Protein AF-A0A521S607-F1 (afdb_monomer_lite)

Sequence (138 aa):
MNFNLRARRRTTLVAAAASAAAAALYLLVGLEAVQVVTDAPATSDVRTFGLTAGAAFVVLAILLFAFERPVVWLLAALFQVGVIAMYVAVAPQRDPPVEVWGLLIKACQVVILAGVTILLLRRPHDAGGPVALHQRRI

Secondary structure (DSSP, 8-state):
----HHHHHHHHHHHHHHHHHHHHHHHHHHTTSS-S-SSS---HHHHHHHHHHHHHHHHHHHHHHH---HHHHHHHHHHHHHHHHHHHHHGGGSSSS--HHHHHHHHHHHHHHHHHHHHHHT----S-S---------

pLDD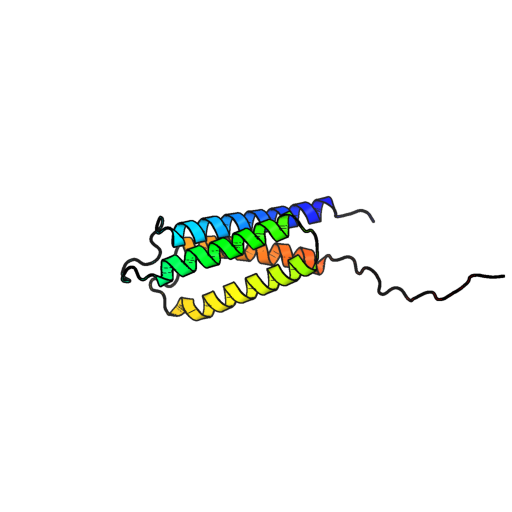T: mean 80.46, std 15.81, range [41.31, 97.19]

Radius of gyration: 19.87 Å; chains: 1; bounding box: 63×23×58 Å

Structure (mmCIF, N/CA/C/O backbone):
data_AF-A0A521S607-F1
#
_entry.id   AF-A0A521S607-F1
#
loop_
_atom_site.group_PDB
_atom_site.id
_atom_site.type_symbol
_atom_site.label_atom_id
_atom_site.label_alt_id
_atom_site.label_comp_id
_atom_site.label_asym_id
_atom_site.label_entity_id
_atom_site.label_seq_id
_atom_site.pdbx_PDB_ins_code
_atom_site.Cartn_x
_atom_site.Cartn_y
_atom_site.Cartn_z
_atom_site.occupancy
_atom_site.B_iso_or_equiv
_atom_site.auth_seq_id
_atom_site.auth_comp_id
_atom_site.auth_asym_id
_atom_site.auth_atom_id
_atom_site.pdbx_PDB_model_num
ATOM 1 N N . MET A 1 1 ? -14.370 -4.392 28.266 1.00 45.44 1 MET A N 1
ATOM 2 C CA . MET A 1 1 ? -12.978 -4.891 28.163 1.00 45.44 1 MET A CA 1
ATOM 3 C C . MET A 1 1 ? -12.202 -3.938 27.250 1.00 45.44 1 MET A C 1
ATOM 5 O O . MET A 1 1 ? -12.281 -4.062 26.039 1.00 45.44 1 MET A O 1
ATOM 9 N N . ASN A 1 2 ? -11.532 -2.925 27.817 1.00 48.06 2 ASN A N 1
ATOM 10 C CA . ASN A 1 2 ? -10.925 -1.782 27.099 1.00 48.06 2 ASN A CA 1
ATOM 11 C C . ASN A 1 2 ? -9.546 -2.093 26.482 1.00 48.06 2 ASN A C 1
ATOM 13 O O . ASN A 1 2 ? -8.642 -1.256 26.479 1.00 48.06 2 ASN A O 1
ATOM 17 N N . PHE A 1 3 ? -9.362 -3.303 25.959 1.00 52.47 3 PHE A N 1
ATOM 18 C CA . PHE A 1 3 ? -8.194 -3.619 25.149 1.00 52.47 3 PHE A CA 1
ATOM 19 C C . PHE A 1 3 ? -8.470 -3.192 23.704 1.00 52.47 3 PHE A C 1
ATOM 21 O O . PHE A 1 3 ? -9.386 -3.715 23.081 1.00 52.47 3 PHE A O 1
ATOM 28 N N . ASN A 1 4 ? -7.641 -2.275 23.184 1.00 70.62 4 ASN A N 1
ATOM 29 C CA . ASN A 1 4 ? -7.181 -2.205 21.781 1.00 70.62 4 ASN A CA 1
ATOM 30 C C . ASN A 1 4 ? -7.329 -0.892 21.000 1.00 70.62 4 ASN A C 1
ATOM 32 O O . ASN A 1 4 ? -6.956 -0.893 19.834 1.00 70.62 4 ASN A O 1
ATOM 36 N N . LEU A 1 5 ? -7.701 0.256 21.577 1.00 75.75 5 LEU A N 1
ATOM 37 C CA . LEU A 1 5 ? -7.568 1.524 20.822 1.00 75.75 5 LEU A CA 1
ATOM 38 C C . LEU A 1 5 ? -6.100 1.816 20.452 1.00 75.75 5 LEU A C 1
ATOM 40 O O . LEU A 1 5 ? -5.785 2.118 19.305 1.00 75.75 5 LEU A O 1
ATOM 44 N N . ARG A 1 6 ? -5.169 1.621 21.398 1.00 83.31 6 ARG A N 1
ATOM 45 C CA . ARG A 1 6 ? -3.725 1.792 21.150 1.00 83.31 6 ARG A CA 1
ATOM 46 C C . ARG A 1 6 ? -3.171 0.766 20.158 1.00 83.31 6 ARG A C 1
ATOM 48 O O . ARG A 1 6 ? -2.364 1.126 19.309 1.00 83.31 6 ARG A O 1
ATOM 55 N N . ALA A 1 7 ? -3.589 -0.495 20.265 1.00 85.00 7 ALA A N 1
ATOM 56 C CA . ALA A 1 7 ? -3.135 -1.557 19.367 1.00 85.00 7 ALA A CA 1
ATOM 57 C C . ALA A 1 7 ? -3.663 -1.349 17.942 1.00 85.00 7 ALA A C 1
ATOM 59 O O . ALA A 1 7 ? -2.886 -1.399 16.998 1.00 85.00 7 ALA A O 1
ATOM 60 N N . ARG A 1 8 ? -4.951 -1.013 17.803 1.00 85.06 8 ARG A N 1
ATOM 61 C CA . ARG A 1 8 ? -5.587 -0.658 16.532 1.00 85.06 8 ARG A CA 1
ATOM 62 C C . ARG A 1 8 ? -4.869 0.512 15.873 1.00 85.06 8 ARG A C 1
ATOM 64 O O . ARG A 1 8 ? -4.431 0.381 14.738 1.00 85.06 8 ARG A O 1
ATOM 71 N N . ARG A 1 9 ? -4.654 1.605 16.611 1.00 88.25 9 ARG A N 1
ATOM 72 C CA . ARG A 1 9 ? -3.942 2.782 16.102 1.00 88.25 9 ARG A CA 1
ATOM 73 C C . ARG A 1 9 ? -2.516 2.453 15.663 1.00 88.25 9 ARG A C 1
ATOM 75 O O . ARG A 1 9 ? -2.085 2.937 14.625 1.00 88.25 9 ARG A O 1
ATOM 82 N N . ARG A 1 10 ? -1.797 1.600 16.405 1.00 91.88 10 ARG A N 1
ATOM 83 C CA . ARG A 1 10 ? -0.470 1.103 15.997 1.00 91.88 10 ARG A CA 1
ATOM 84 C C . ARG A 1 10 ? -0.541 0.310 14.693 1.00 91.88 10 ARG A C 1
ATOM 86 O O . ARG A 1 10 ? 0.242 0.589 13.797 1.00 91.88 10 ARG A O 1
ATOM 93 N N . THR A 1 11 ? -1.476 -0.631 14.563 1.00 92.69 11 THR A N 1
ATOM 94 C CA . THR A 1 11 ? -1.653 -1.414 13.330 1.00 92.69 11 THR A CA 1
ATOM 95 C C . THR A 1 11 ? -1.994 -0.517 12.141 1.00 92.69 11 THR A C 1
ATOM 97 O O . THR A 1 11 ? -1.395 -0.669 11.080 1.00 92.69 11 THR A O 1
ATOM 100 N N . THR A 1 12 ? -2.884 0.461 12.328 1.00 91.44 12 THR A N 1
ATOM 101 C CA . THR A 1 12 ? -3.214 1.465 11.309 1.00 91.44 12 THR A CA 1
ATOM 102 C C . THR A 1 12 ? -1.987 2.280 10.903 1.00 91.44 12 THR A C 1
ATOM 104 O O . THR A 1 12 ? -1.745 2.458 9.715 1.00 91.44 12 THR A O 1
ATOM 107 N N . LEU A 1 13 ? -1.177 2.731 11.867 1.00 93.81 13 LEU A N 1
ATOM 108 C CA . LEU A 1 13 ? 0.060 3.477 11.610 1.00 93.81 13 LEU A CA 1
ATOM 109 C C . LEU A 1 13 ? 1.089 2.653 10.838 1.00 93.81 13 LEU A C 1
ATOM 111 O O . LEU A 1 13 ? 1.688 3.169 9.903 1.00 93.81 13 LEU A O 1
ATOM 115 N N . VAL A 1 14 ? 1.274 1.382 11.197 1.00 95.75 14 VAL A N 1
ATOM 116 C CA . VAL A 1 14 ? 2.188 0.477 10.486 1.00 95.75 14 VAL A CA 1
ATOM 117 C C . VAL A 1 14 ? 1.720 0.265 9.046 1.00 95.75 14 VAL A C 1
ATOM 119 O O . VAL A 1 14 ? 2.526 0.372 8.126 1.00 95.75 14 VAL A O 1
ATOM 122 N N . ALA A 1 15 ? 0.420 0.037 8.829 1.00 93.75 15 ALA A N 1
ATOM 123 C CA . ALA A 1 15 ? -0.141 -0.097 7.486 1.00 93.75 15 ALA A CA 1
ATOM 124 C C . ALA A 1 15 ? -0.024 1.210 6.678 1.00 93.75 15 ALA A C 1
ATOM 126 O O . ALA A 1 15 ? 0.358 1.179 5.511 1.00 93.75 15 ALA A O 1
ATOM 127 N N . ALA A 1 16 ? -0.286 2.364 7.295 1.00 95.06 16 ALA A N 1
ATOM 128 C CA . ALA A 1 16 ? -0.138 3.667 6.651 1.00 95.06 16 ALA A CA 1
ATOM 129 C C . AL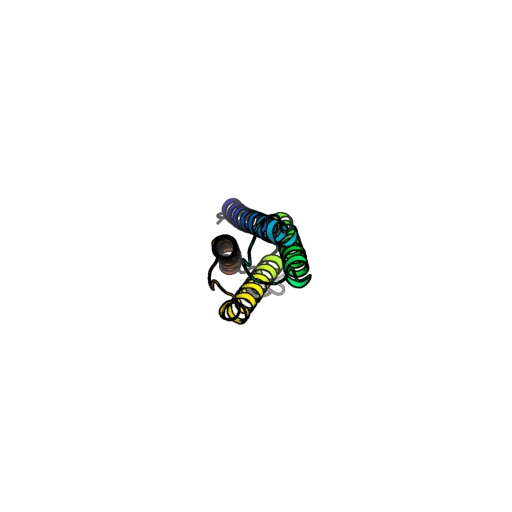A A 1 16 ? 1.327 3.964 6.287 1.00 95.06 16 ALA A C 1
ATOM 131 O O . ALA A 1 16 ? 1.599 4.413 5.177 1.00 95.06 16 ALA A O 1
ATOM 132 N N . ALA A 1 17 ? 2.276 3.658 7.177 1.00 96.62 17 ALA A N 1
ATOM 133 C CA . ALA A 1 17 ? 3.706 3.824 6.926 1.00 96.62 17 ALA A CA 1
ATOM 134 C C . ALA A 1 17 ? 4.196 2.903 5.800 1.00 96.62 17 ALA A C 1
ATOM 136 O O . ALA A 1 17 ? 4.919 3.351 4.914 1.00 96.62 17 ALA A O 1
ATOM 137 N N . ALA A 1 18 ? 3.754 1.642 5.781 1.00 95.69 18 ALA A N 1
ATOM 138 C CA . ALA A 1 18 ? 4.047 0.724 4.684 1.00 95.69 18 ALA A CA 1
ATOM 139 C C . ALA A 1 18 ? 3.443 1.211 3.353 1.00 95.69 18 ALA A C 1
ATOM 141 O O . ALA A 1 18 ? 4.096 1.118 2.316 1.00 95.69 18 ALA A O 1
ATOM 142 N N . SER A 1 19 ? 2.238 1.793 3.377 1.00 95.25 19 SER A N 1
ATOM 143 C CA . SER A 1 19 ? 1.623 2.420 2.198 1.00 95.25 19 SER A CA 1
ATOM 144 C C . SER A 1 19 ? 2.417 3.631 1.711 1.00 95.25 19 SER A C 1
ATOM 146 O O . SER A 1 19 ? 2.629 3.773 0.511 1.00 95.25 19 SER A O 1
ATOM 148 N N . ALA A 1 20 ? 2.910 4.473 2.620 1.00 96.06 20 ALA A N 1
ATOM 149 C CA . ALA A 1 20 ? 3.764 5.606 2.274 1.00 96.06 20 ALA A CA 1
ATOM 150 C C . ALA A 1 20 ? 5.115 5.155 1.689 1.00 96.06 20 ALA A C 1
ATOM 152 O O . ALA A 1 20 ? 5.581 5.731 0.709 1.00 96.06 20 ALA A O 1
ATOM 153 N N . ALA A 1 21 ? 5.715 4.092 2.233 1.00 95.81 21 ALA A N 1
ATOM 154 C CA . ALA A 1 21 ? 6.934 3.503 1.684 1.00 95.81 21 ALA A CA 1
ATOM 155 C C . ALA A 1 21 ? 6.707 2.947 0.268 1.00 95.81 21 ALA A C 1
ATOM 157 O O . ALA A 1 21 ? 7.480 3.245 -0.640 1.00 95.81 21 ALA A O 1
ATOM 158 N N . ALA A 1 22 ? 5.610 2.213 0.047 1.00 93.31 22 ALA A N 1
ATOM 159 C CA . ALA A 1 22 ? 5.235 1.735 -1.283 1.00 93.31 22 ALA A CA 1
ATOM 160 C C . ALA A 1 22 ? 5.003 2.896 -2.264 1.00 93.31 22 ALA A C 1
ATOM 162 O O . ALA A 1 22 ? 5.477 2.837 -3.397 1.00 93.31 22 ALA A O 1
ATOM 163 N N . ALA A 1 23 ? 4.330 3.966 -1.827 1.00 94.81 23 ALA A N 1
ATOM 164 C CA . ALA A 1 23 ? 4.138 5.169 -2.630 1.00 94.81 23 ALA A CA 1
ATOM 165 C C . ALA A 1 23 ? 5.472 5.785 -3.063 1.00 94.81 23 ALA A C 1
ATOM 167 O O . ALA A 1 23 ? 5.651 6.073 -4.242 1.00 94.81 23 ALA A O 1
ATOM 168 N N . ALA A 1 24 ? 6.415 5.948 -2.131 1.00 94.62 24 ALA A N 1
ATOM 169 C CA . ALA A 1 24 ? 7.738 6.485 -2.430 1.00 94.62 24 ALA A CA 1
ATOM 170 C C . ALA A 1 24 ? 8.476 5.623 -3.464 1.00 94.62 24 ALA A C 1
ATOM 172 O O . ALA A 1 24 ? 9.015 6.162 -4.426 1.00 94.62 24 ALA A O 1
ATOM 173 N N . LEU A 1 25 ? 8.438 4.294 -3.321 1.00 91.38 25 LEU A N 1
ATOM 174 C CA . LEU A 1 25 ? 9.047 3.377 -4.286 1.00 91.38 25 LEU A CA 1
ATOM 175 C C . LEU A 1 25 ? 8.411 3.511 -5.676 1.00 91.38 25 LEU A C 1
ATOM 177 O O . LEU A 1 25 ? 9.131 3.674 -6.656 1.00 91.38 25 LEU A O 1
ATOM 181 N N . TYR A 1 26 ? 7.079 3.517 -5.774 1.00 90.00 26 TYR A N 1
ATOM 182 C CA . TYR A 1 26 ? 6.383 3.704 -7.053 1.00 90.00 26 TYR A CA 1
ATOM 183 C C . TYR A 1 26 ? 6.650 5.074 -7.687 1.00 90.00 26 TYR A C 1
ATOM 185 O O . TYR A 1 26 ? 6.804 5.159 -8.903 1.00 90.00 26 TYR A O 1
ATOM 193 N N . LEU A 1 27 ? 6.750 6.139 -6.889 1.00 91.12 27 LEU A N 1
ATOM 194 C CA . LEU A 1 27 ? 7.107 7.466 -7.389 1.00 91.12 27 LEU A CA 1
ATOM 195 C C . LEU A 1 27 ? 8.553 7.512 -7.884 1.00 91.12 27 LEU A C 1
ATOM 197 O O . LEU A 1 27 ? 8.795 8.107 -8.924 1.00 91.12 27 LEU A O 1
ATOM 201 N N . LEU A 1 28 ? 9.499 6.857 -7.206 1.00 88.69 28 LEU A N 1
ATOM 202 C CA . LEU A 1 28 ? 10.877 6.738 -7.696 1.00 88.69 28 LEU A CA 1
ATOM 203 C C . LEU A 1 28 ? 10.934 6.006 -9.044 1.00 88.69 28 LEU A C 1
ATOM 205 O O . LEU A 1 28 ? 11.656 6.449 -9.934 1.00 88.69 28 LEU A O 1
ATOM 209 N N . VAL A 1 29 ? 10.126 4.953 -9.220 1.00 84.69 29 VAL A N 1
ATOM 210 C CA . VAL A 1 29 ? 9.948 4.279 -10.519 1.00 84.69 29 VAL A CA 1
ATOM 211 C C . VAL A 1 29 ? 9.362 5.241 -11.558 1.00 84.69 29 VAL A C 1
ATOM 213 O O . VAL A 1 29 ? 9.894 5.371 -12.654 1.00 84.69 29 VAL A O 1
ATOM 216 N N . GLY A 1 30 ? 8.283 5.948 -11.215 1.00 84.75 30 GLY A N 1
ATOM 217 C CA . GLY A 1 30 ? 7.601 6.879 -12.119 1.00 84.75 30 GLY A CA 1
ATOM 218 C C . GLY A 1 30 ? 8.390 8.152 -12.435 1.00 84.75 30 GLY A C 1
ATOM 219 O O . GLY A 1 30 ? 8.078 8.843 -13.397 1.00 84.75 30 GLY A O 1
ATOM 220 N N . LEU A 1 31 ? 9.398 8.484 -11.633 1.00 86.88 31 LEU A N 1
ATOM 221 C CA . LEU A 1 31 ? 10.350 9.565 -11.891 1.00 86.88 31 LEU A CA 1
ATOM 222 C C . LEU A 1 31 ? 11.601 9.074 -12.625 1.00 86.88 31 LEU A C 1
ATOM 224 O O . LEU A 1 31 ? 12.499 9.878 -12.855 1.00 86.88 31 LEU A O 1
ATOM 228 N N . GLU A 1 32 ? 11.672 7.781 -12.957 1.00 79.62 32 GLU A N 1
ATOM 229 C CA . GLU A 1 32 ? 12.827 7.143 -13.601 1.00 79.62 32 GLU A CA 1
ATOM 230 C C . GLU A 1 32 ? 14.130 7.319 -12.795 1.00 79.62 32 GLU A C 1
ATOM 232 O O . GLU A 1 32 ? 15.233 7.155 -13.310 1.00 79.62 32 GLU A O 1
ATOM 237 N N . ALA A 1 33 ? 14.013 7.604 -11.491 1.00 77.94 33 ALA A N 1
ATOM 238 C CA . ALA A 1 33 ? 15.145 7.714 -10.570 1.00 77.94 33 ALA A CA 1
ATOM 239 C C . ALA A 1 33 ? 15.779 6.344 -10.271 1.00 77.94 33 ALA A C 1
ATOM 241 O O . ALA A 1 33 ? 16.872 6.258 -9.714 1.00 77.94 33 ALA A O 1
ATOM 242 N N . VAL A 1 34 ? 15.066 5.273 -10.618 1.00 71.00 34 VAL A N 1
ATOM 243 C CA . VAL A 1 34 ? 15.457 3.882 -10.445 1.00 71.00 34 VAL A CA 1
ATOM 244 C C . VAL A 1 34 ? 15.143 3.134 -11.739 1.00 71.00 34 VAL A C 1
ATOM 246 O O . VAL A 1 34 ? 14.011 3.185 -12.219 1.00 71.00 34 VAL A O 1
ATOM 249 N N . GLN A 1 35 ? 16.127 2.414 -12.285 1.00 63.41 35 GLN A N 1
ATOM 250 C CA . GLN A 1 35 ? 15.907 1.531 -13.429 1.00 63.41 35 GLN A CA 1
ATOM 251 C C . GLN A 1 35 ? 15.226 0.235 -12.982 1.00 63.41 35 GLN A C 1
ATOM 253 O O . GLN A 1 35 ? 15.719 -0.481 -12.110 1.00 63.41 35 GLN A O 1
ATOM 258 N N . VAL A 1 36 ? 14.073 -0.025 -13.592 1.00 62.31 36 VAL A N 1
ATOM 259 C CA . VAL A 1 36 ? 13.207 -1.190 -13.351 1.00 62.31 36 VAL A CA 1
ATOM 260 C C . VAL A 1 36 ? 13.245 -2.123 -14.569 1.00 62.31 36 VAL A C 1
ATOM 262 O O . VAL A 1 36 ? 13.054 -3.319 -14.452 1.00 62.31 36 VAL A O 1
ATOM 265 N N . VAL A 1 37 ? 13.582 -1.616 -15.759 1.00 60.81 37 VAL A N 1
ATOM 266 C CA . VAL A 1 37 ? 13.746 -2.449 -16.957 1.00 60.81 37 VAL A CA 1
ATOM 267 C C . VAL A 1 37 ? 15.054 -2.079 -17.639 1.00 60.81 37 VAL A C 1
ATOM 269 O O . VAL A 1 37 ? 15.283 -0.905 -17.922 1.00 60.81 37 VAL A O 1
ATOM 272 N N . THR A 1 38 ? 15.919 -3.068 -17.858 1.00 55.31 38 THR A N 1
ATOM 273 C CA . THR A 1 38 ? 17.283 -2.860 -18.366 1.00 55.31 38 THR A CA 1
ATOM 274 C C . THR A 1 38 ? 17.324 -2.665 -19.886 1.00 55.31 38 THR A C 1
ATOM 276 O O . THR A 1 38 ? 18.172 -1.920 -20.360 1.00 55.31 38 THR A O 1
ATOM 279 N N . ASP A 1 39 ? 16.377 -3.256 -20.633 1.00 51.75 39 ASP A N 1
ATOM 280 C CA . ASP A 1 39 ? 16.420 -3.324 -22.110 1.00 51.75 39 ASP A CA 1
ATOM 281 C C . ASP A 1 39 ? 15.107 -2.941 -22.829 1.00 51.75 39 ASP A C 1
ATOM 283 O O . ASP A 1 39 ? 14.973 -3.132 -24.038 1.00 51.75 39 ASP A O 1
ATOM 287 N N . ALA A 1 40 ? 14.114 -2.380 -22.129 1.00 50.06 40 ALA A N 1
ATOM 288 C CA . ALA A 1 40 ? 12.911 -1.875 -22.795 1.00 50.06 40 ALA A CA 1
ATOM 289 C C . ALA A 1 40 ? 13.126 -0.430 -23.268 1.00 50.06 40 ALA A C 1
ATOM 291 O O . ALA A 1 40 ? 13.695 0.370 -22.517 1.00 50.06 40 ALA A O 1
ATOM 292 N N . PRO A 1 41 ? 12.643 -0.046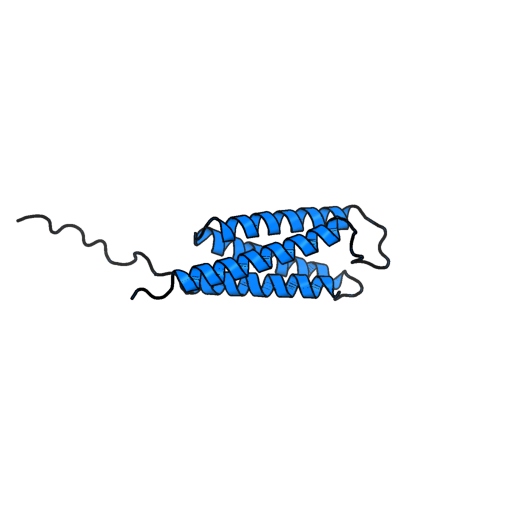 -24.469 1.00 45.44 41 PRO A N 1
ATOM 293 C CA . PRO A 1 41 ? 12.596 1.362 -24.841 1.00 45.44 41 PRO A CA 1
ATOM 294 C C . PRO A 1 41 ? 11.875 2.129 -23.731 1.00 45.44 41 PRO A C 1
ATOM 296 O O . PRO A 1 41 ? 10.901 1.627 -23.173 1.00 45.44 41 PRO A O 1
ATOM 299 N N . ALA A 1 42 ? 12.377 3.317 -23.388 1.00 51.69 42 ALA A N 1
ATOM 300 C CA . ALA A 1 42 ? 11.788 4.203 -22.389 1.00 51.69 42 ALA A CA 1
ATOM 301 C C . ALA A 1 42 ? 10.366 4.603 -22.822 1.00 51.69 42 ALA A C 1
ATOM 303 O O . ALA A 1 42 ? 10.138 5.635 -23.449 1.00 51.69 42 ALA A O 1
ATOM 304 N N . THR A 1 43 ? 9.399 3.725 -22.575 1.00 54.31 43 THR A N 1
ATOM 305 C CA . THR A 1 43 ? 8.007 3.931 -22.942 1.00 54.31 43 THR A CA 1
ATOM 306 C C . THR A 1 43 ? 7.341 4.721 -21.832 1.00 54.31 43 THR A C 1
ATOM 308 O O . THR A 1 43 ? 7.454 4.369 -20.654 1.00 54.31 43 THR A O 1
ATOM 311 N N . SER A 1 44 ? 6.584 5.742 -22.224 1.00 58.72 44 SER A N 1
ATOM 312 C CA . SER A 1 44 ? 5.673 6.538 -21.391 1.00 58.72 44 SER A CA 1
ATOM 313 C C . SER A 1 44 ? 4.829 5.726 -20.396 1.00 58.72 44 SER A C 1
ATOM 315 O O . SER A 1 44 ? 4.374 6.267 -19.384 1.00 58.72 44 SER A O 1
ATOM 317 N N . ASP A 1 45 ? 4.638 4.434 -20.658 1.00 74.69 45 ASP A N 1
ATOM 318 C CA . ASP A 1 45 ? 3.868 3.498 -19.846 1.00 74.69 45 ASP A CA 1
ATOM 319 C C . ASP A 1 45 ? 4.480 3.233 -18.467 1.00 74.69 45 ASP A C 1
ATOM 321 O O . ASP A 1 45 ? 3.746 3.232 -17.479 1.00 74.69 45 ASP A O 1
ATOM 325 N N . VAL A 1 46 ? 5.808 3.092 -18.344 1.00 75.62 46 VAL A N 1
ATOM 326 C CA . VAL A 1 46 ? 6.457 2.840 -17.036 1.00 75.62 46 VAL A CA 1
ATOM 327 C C . VAL A 1 46 ? 6.337 4.067 -16.135 1.00 75.62 46 VAL A C 1
ATOM 329 O O . VAL A 1 46 ? 5.988 3.957 -14.956 1.00 75.62 46 VAL A O 1
ATOM 332 N N . ARG A 1 47 ? 6.551 5.249 -16.720 1.00 82.25 47 ARG A N 1
ATOM 333 C CA . ARG A 1 47 ? 6.413 6.537 -16.043 1.00 82.25 47 ARG A CA 1
ATOM 334 C C . ARG A 1 47 ? 4.992 6.741 -15.524 1.00 82.25 47 ARG A C 1
ATOM 336 O O . ARG A 1 47 ? 4.779 7.021 -14.344 1.00 82.25 47 ARG A O 1
ATOM 343 N N . THR A 1 48 ? 4.010 6.551 -16.404 1.00 84.62 48 THR A N 1
ATOM 344 C CA . THR A 1 48 ? 2.587 6.719 -16.084 1.00 84.62 48 THR A CA 1
ATOM 345 C C . THR A 1 48 ? 2.151 5.711 -15.029 1.00 84.62 48 THR A C 1
ATOM 347 O O . THR A 1 48 ? 1.477 6.080 -14.066 1.00 84.62 48 THR A O 1
ATOM 350 N N . PHE A 1 49 ? 2.594 4.460 -15.142 1.00 84.12 49 PHE A N 1
ATOM 351 C CA . PHE A 1 49 ? 2.343 3.421 -14.151 1.00 84.12 49 PHE A CA 1
ATOM 352 C C . PHE A 1 49 ? 2.901 3.790 -12.770 1.00 84.12 49 PHE A C 1
ATOM 354 O O . PHE A 1 49 ? 2.164 3.761 -11.787 1.00 84.12 49 PHE A O 1
ATOM 361 N N . GLY A 1 50 ? 4.176 4.182 -12.681 1.00 86.31 50 GLY A N 1
ATOM 362 C CA . GLY A 1 50 ? 4.802 4.541 -11.407 1.00 86.31 50 GLY A CA 1
ATOM 363 C C . GLY A 1 50 ? 4.126 5.739 -10.736 1.00 86.31 50 GLY A C 1
ATOM 364 O O . GLY A 1 50 ? 3.819 5.692 -9.545 1.00 86.31 50 GLY A O 1
ATOM 365 N N . LEU A 1 51 ? 3.803 6.785 -11.501 1.00 90.19 51 LEU A N 1
ATOM 366 C CA . LEU A 1 51 ? 3.129 7.975 -10.971 1.00 90.19 51 LEU A CA 1
ATOM 367 C C . LEU A 1 51 ? 1.695 7.682 -10.515 1.00 90.19 51 LEU A C 1
ATOM 369 O O . LEU A 1 51 ? 1.300 8.103 -9.427 1.00 90.19 51 LEU A O 1
ATOM 373 N N . THR A 1 52 ? 0.919 6.944 -11.312 1.00 91.06 52 THR A N 1
ATOM 374 C CA . THR A 1 52 ? -0.473 6.601 -10.973 1.00 91.06 52 THR A CA 1
ATOM 375 C C . THR A 1 52 ? -0.548 5.657 -9.777 1.00 91.06 52 THR A C 1
ATOM 377 O O . THR A 1 52 ? -1.308 5.914 -8.840 1.00 91.06 52 THR A O 1
ATOM 380 N N . ALA A 1 53 ? 0.284 4.612 -9.745 1.00 90.44 53 ALA A N 1
ATOM 381 C CA . ALA A 1 53 ? 0.381 3.707 -8.606 1.00 90.44 53 ALA A CA 1
ATOM 382 C C . ALA A 1 53 ? 0.869 4.447 -7.353 1.00 90.44 53 ALA A C 1
ATOM 384 O O . ALA A 1 53 ? 0.262 4.325 -6.289 1.00 90.44 53 ALA A O 1
ATOM 385 N N . GLY A 1 54 ? 1.911 5.272 -7.482 1.00 92.44 54 GLY A N 1
ATOM 386 C CA . GLY A 1 54 ? 2.437 6.098 -6.399 1.00 92.44 54 GLY A CA 1
ATOM 387 C C . GLY A 1 54 ? 1.360 6.992 -5.790 1.00 92.44 54 GLY A C 1
ATOM 388 O O . GLY A 1 54 ? 1.143 6.953 -4.580 1.00 92.44 54 GLY A O 1
ATOM 389 N N . ALA A 1 55 ? 0.612 7.718 -6.625 1.00 95.31 55 ALA A N 1
ATOM 390 C CA . ALA A 1 55 ? -0.500 8.557 -6.186 1.00 95.31 55 ALA A CA 1
ATOM 391 C C . ALA A 1 55 ? -1.593 7.753 -5.461 1.00 95.31 55 ALA A C 1
ATOM 393 O O . ALA A 1 55 ? -2.062 8.172 -4.401 1.00 95.31 55 ALA A O 1
ATOM 394 N N . ALA A 1 56 ? -1.962 6.574 -5.972 1.00 94.69 56 ALA A N 1
ATOM 395 C CA . ALA A 1 56 ? -2.944 5.708 -5.321 1.00 94.69 56 ALA A CA 1
ATOM 396 C C . ALA A 1 56 ? -2.484 5.257 -3.922 1.00 94.69 56 ALA A C 1
ATOM 398 O O . ALA A 1 56 ? -3.267 5.297 -2.971 1.00 94.69 56 ALA A O 1
ATOM 399 N N . PHE A 1 57 ? -1.206 4.896 -3.760 1.00 95.56 57 PHE A N 1
ATOM 400 C CA . PHE A 1 57 ? -0.643 4.526 -2.458 1.00 95.56 57 PHE A CA 1
ATOM 401 C C . PHE A 1 57 ? -0.487 5.721 -1.500 1.00 95.56 57 PHE A C 1
ATOM 403 O O . PHE A 1 57 ? -0.640 5.534 -0.289 1.00 95.56 57 PHE A O 1
ATOM 410 N N . VAL A 1 58 ? -0.252 6.943 -2.003 1.00 97.19 58 VAL A N 1
ATOM 411 C CA . VAL A 1 58 ? -0.310 8.177 -1.190 1.00 97.19 58 VAL A CA 1
ATOM 412 C C . VAL A 1 58 ? -1.722 8.384 -0.653 1.00 97.19 58 VAL A C 1
ATOM 414 O O . VAL A 1 58 ? -1.902 8.556 0.553 1.00 97.19 58 VAL A O 1
ATOM 417 N N . VAL A 1 59 ? -2.733 8.321 -1.526 1.00 96.88 59 VAL A N 1
ATOM 418 C CA . VAL A 1 59 ? -4.140 8.459 -1.124 1.00 96.88 59 VAL A CA 1
ATOM 419 C C . VAL A 1 59 ? -4.495 7.393 -0.094 1.00 96.88 59 VAL A C 1
ATOM 421 O O . VAL A 1 59 ? -5.075 7.712 0.942 1.00 96.88 59 VAL A O 1
ATOM 424 N N . LEU A 1 60 ? -4.087 6.144 -0.316 1.00 95.00 60 LEU A N 1
ATOM 425 C CA . LEU A 1 60 ? -4.314 5.062 0.634 1.00 95.00 60 LEU A CA 1
ATOM 426 C C . LEU A 1 60 ? -3.650 5.322 1.994 1.00 95.00 60 LEU A C 1
ATOM 428 O O . LEU A 1 60 ? -4.285 5.112 3.027 1.00 95.00 60 LEU A O 1
ATOM 432 N N . ALA A 1 61 ? -2.406 5.807 2.011 1.00 95.31 61 ALA A N 1
ATOM 433 C CA . ALA A 1 61 ? -1.694 6.1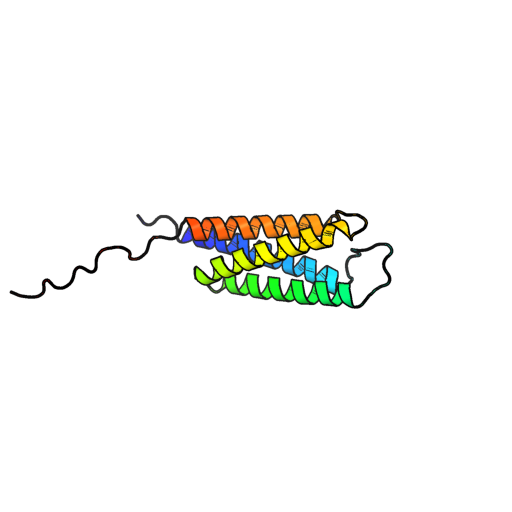40 3.242 1.00 95.31 61 ALA A CA 1
ATOM 434 C C . ALA A 1 61 ? -2.423 7.240 4.028 1.00 95.31 61 ALA A C 1
ATOM 436 O O . ALA A 1 61 ? -2.627 7.098 5.235 1.00 95.31 61 ALA A O 1
ATOM 437 N N . ILE A 1 62 ? -2.874 8.295 3.338 1.00 96.38 62 ILE A N 1
ATOM 438 C CA . ILE A 1 62 ? -3.663 9.384 3.929 1.00 96.38 62 ILE A CA 1
ATOM 439 C C . ILE A 1 62 ? -4.974 8.838 4.489 1.00 96.38 62 ILE A C 1
ATOM 441 O O . ILE A 1 62 ? -5.317 9.136 5.630 1.00 96.38 62 ILE A O 1
ATOM 445 N N . LEU A 1 63 ? -5.696 8.018 3.722 1.00 93.81 63 LEU A N 1
ATOM 446 C CA . LEU A 1 63 ? -6.974 7.459 4.153 1.00 93.81 63 LEU A CA 1
ATOM 447 C C . LEU A 1 63 ? -6.817 6.574 5.392 1.00 93.81 63 LEU A C 1
ATOM 449 O O . LEU A 1 63 ? -7.588 6.718 6.338 1.00 93.81 63 LEU A O 1
ATOM 453 N N . LEU A 1 64 ? -5.811 5.696 5.411 1.00 92.56 64 LEU A N 1
ATOM 454 C CA . LEU A 1 64 ? -5.512 4.851 6.566 1.00 92.56 64 LEU A CA 1
ATOM 455 C C . LEU A 1 64 ? -5.127 5.694 7.786 1.00 92.56 64 LEU A C 1
ATOM 457 O O . LEU A 1 64 ? -5.618 5.430 8.879 1.00 92.56 64 LEU A O 1
ATOM 461 N N . PHE A 1 65 ? -4.289 6.716 7.612 1.00 93.44 65 PHE A N 1
ATOM 462 C CA . PHE A 1 65 ? -3.839 7.570 8.709 1.00 93.44 65 PHE A CA 1
ATOM 463 C C . PHE A 1 65 ? -4.954 8.464 9.273 1.00 93.44 65 PHE A C 1
ATOM 465 O O . PHE A 1 65 ? -5.076 8.600 10.490 1.00 93.44 65 PHE A O 1
ATOM 472 N N . ALA A 1 66 ? -5.766 9.069 8.404 1.00 92.88 66 ALA A N 1
ATOM 473 C CA . ALA A 1 66 ? -6.783 10.048 8.782 1.00 92.88 66 ALA A CA 1
ATOM 474 C C . ALA A 1 66 ? -8.097 9.405 9.245 1.00 92.88 66 ALA A C 1
ATOM 476 O O . ALA A 1 66 ? -8.808 9.982 10.070 1.00 92.88 66 ALA A O 1
ATOM 477 N N . PHE A 1 67 ? -8.438 8.218 8.735 1.00 89.56 67 PHE A N 1
ATOM 478 C CA . PHE A 1 67 ? -9.727 7.586 8.993 1.00 89.56 67 PHE A CA 1
ATOM 479 C C . PHE A 1 67 ? -9.565 6.176 9.557 1.00 89.56 67 PHE A C 1
ATOM 481 O O . PHE A 1 67 ? -9.349 5.200 8.843 1.00 89.56 67 PHE A O 1
ATOM 488 N N . GLU A 1 68 ? -9.850 6.019 10.849 1.00 86.19 68 GLU A N 1
ATOM 489 C CA . GLU A 1 68 ? -9.981 4.700 11.479 1.00 86.19 68 GLU A CA 1
ATOM 490 C C . GLU A 1 68 ? -11.347 4.059 11.177 1.00 86.19 68 GLU A C 1
ATOM 492 O O . GLU A 1 68 ? -11.995 3.480 12.049 1.00 86.19 68 GLU A O 1
ATOM 497 N N . ARG A 1 69 ? -11.830 4.178 9.937 1.00 87.88 69 ARG A N 1
ATOM 498 C CA . ARG A 1 69 ? -13.131 3.650 9.525 1.00 87.88 69 ARG A CA 1
ATOM 499 C C . ARG A 1 69 ? -12.964 2.314 8.849 1.00 87.88 69 ARG A C 1
ATOM 501 O O . ARG A 1 69 ? -12.067 2.131 8.033 1.00 87.88 69 ARG A O 1
ATOM 508 N N . PRO A 1 70 ? -13.873 1.376 9.092 1.00 87.50 70 PRO A N 1
ATOM 509 C CA . PRO A 1 70 ? -13.554 0.038 8.689 1.00 87.50 70 PRO A CA 1
ATOM 510 C C . PRO A 1 70 ? -14.007 -0.260 7.249 1.00 87.50 70 PRO A C 1
ATOM 512 O O . PRO A 1 70 ? -13.584 -1.258 6.671 1.00 87.50 70 PRO A O 1
ATOM 515 N N . VAL A 1 71 ? -14.798 0.639 6.647 1.00 90.56 71 VAL A N 1
ATOM 516 C CA . VAL A 1 71 ? -14.959 0.746 5.186 1.00 90.56 71 VAL A CA 1
ATOM 517 C C . VAL A 1 71 ? -13.621 1.088 4.527 1.00 90.56 71 VAL A C 1
ATOM 519 O O . VAL A 1 71 ? -13.284 0.484 3.519 1.00 90.56 71 VAL A O 1
ATOM 522 N N . VAL A 1 72 ? -12.813 1.977 5.120 1.00 92.25 72 VAL A N 1
ATOM 523 C CA . VAL A 1 72 ? -11.485 2.326 4.583 1.00 92.25 72 VAL A CA 1
ATOM 524 C C . VAL A 1 72 ? -10.566 1.111 4.588 1.00 92.25 72 VAL A C 1
ATOM 526 O O . VAL A 1 72 ? -9.874 0.870 3.609 1.00 92.25 72 VAL A O 1
ATOM 529 N N . TRP A 1 73 ? -10.603 0.292 5.640 1.00 93.00 73 TRP A N 1
ATOM 530 C CA . TRP A 1 73 ? -9.803 -0.937 5.685 1.00 93.00 73 TRP A CA 1
ATOM 531 C C . TRP A 1 73 ? -10.258 -1.979 4.668 1.00 93.00 73 TRP A C 1
ATOM 533 O O . TRP A 1 73 ? -9.422 -2.667 4.094 1.00 93.00 73 TRP A O 1
ATOM 543 N N . LEU A 1 74 ? -11.569 -2.087 4.429 1.00 93.12 74 LEU A N 1
ATOM 544 C CA . LEU A 1 74 ? -12.101 -2.966 3.391 1.00 93.12 74 LEU A CA 1
ATOM 545 C C . LEU A 1 74 ? -11.644 -2.503 2.005 1.00 93.12 74 LEU A C 1
ATOM 547 O O . LEU A 1 74 ? -11.125 -3.306 1.239 1.00 93.12 74 LEU A O 1
ATOM 551 N N . LEU A 1 75 ? -11.775 -1.208 1.707 1.00 93.38 75 LEU A N 1
ATOM 552 C CA . LEU A 1 75 ? -11.300 -0.626 0.451 1.00 93.38 75 LEU A CA 1
ATOM 553 C C . LEU A 1 75 ? -9.788 -0.806 0.286 1.00 93.38 75 LEU A C 1
ATOM 555 O O . LEU A 1 75 ? -9.335 -1.167 -0.794 1.00 93.38 75 LEU A O 1
ATOM 559 N N . ALA A 1 76 ? -9.018 -0.630 1.360 1.00 92.88 76 ALA A N 1
ATOM 560 C CA . ALA A 1 76 ? -7.585 -0.884 1.374 1.00 92.88 76 ALA A CA 1
ATOM 561 C C . ALA A 1 76 ? -7.264 -2.345 1.038 1.00 92.88 76 ALA A C 1
ATOM 563 O O . ALA A 1 76 ? -6.412 -2.601 0.193 1.00 92.88 76 ALA A O 1
ATOM 564 N N . ALA A 1 77 ? -7.958 -3.301 1.661 1.00 93.31 77 ALA A N 1
ATOM 565 C CA . ALA A 1 77 ? -7.775 -4.723 1.393 1.00 93.31 77 ALA A CA 1
ATOM 566 C C . ALA A 1 77 ? -8.110 -5.069 -0.065 1.00 93.31 77 ALA A C 1
ATOM 568 O O . ALA A 1 77 ? -7.312 -5.717 -0.737 1.00 93.31 77 ALA A O 1
ATOM 569 N N . LEU A 1 78 ? -9.246 -4.584 -0.575 1.00 94.25 78 LEU A N 1
ATOM 570 C CA . LEU A 1 78 ? -9.664 -4.787 -1.965 1.00 94.25 78 LEU A CA 1
ATOM 571 C C . LEU A 1 78 ? -8.664 -4.186 -2.954 1.00 94.25 78 LEU A C 1
ATOM 573 O O . LEU A 1 78 ? -8.294 -4.839 -3.927 1.00 94.25 78 LEU A O 1
ATOM 577 N N . PHE A 1 79 ? -8.180 -2.975 -2.679 1.00 93.50 79 PHE A N 1
ATOM 578 C CA . PHE A 1 79 ? -7.137 -2.339 -3.474 1.00 93.50 79 PHE A CA 1
ATOM 579 C C . PHE A 1 79 ? -5.851 -3.177 -3.488 1.00 93.50 79 PHE A C 1
ATOM 581 O O . PHE A 1 79 ? -5.316 -3.435 -4.562 1.00 93.50 79 PHE A O 1
ATOM 588 N N . GLN A 1 80 ? -5.386 -3.670 -2.333 1.00 93.56 80 GLN A N 1
ATOM 589 C CA . GLN A 1 80 ? -4.202 -4.539 -2.270 1.00 93.56 80 GLN A CA 1
ATOM 590 C C . GLN A 1 80 ? -4.395 -5.831 -3.072 1.00 93.56 80 GLN A C 1
ATOM 592 O O . GLN A 1 80 ? -3.510 -6.207 -3.835 1.00 93.56 80 GLN A O 1
ATOM 597 N N . VAL A 1 81 ? -5.554 -6.486 -2.954 1.00 92.12 81 VAL A N 1
ATOM 598 C CA . VAL A 1 81 ? -5.877 -7.684 -3.745 1.00 92.12 81 VAL A CA 1
ATOM 599 C C . VAL A 1 81 ? -5.831 -7.374 -5.241 1.00 92.12 81 VAL A C 1
ATOM 601 O O . VAL A 1 81 ? -5.215 -8.125 -5.992 1.00 92.12 81 VAL A O 1
ATOM 604 N N . GLY A 1 82 ? -6.414 -6.251 -5.669 1.00 89.56 82 GLY A N 1
ATOM 605 C CA . GLY A 1 82 ? -6.379 -5.812 -7.064 1.00 89.56 82 GLY A CA 1
ATOM 606 C C . GLY A 1 82 ? -4.956 -5.580 -7.576 1.00 89.56 82 GLY A C 1
ATOM 607 O O . GLY A 1 82 ? -4.596 -6.080 -8.640 1.00 89.56 82 GLY A O 1
ATOM 608 N N . VAL A 1 83 ? -4.116 -4.887 -6.802 1.00 88.06 83 VAL A N 1
ATOM 609 C CA . VAL A 1 83 ? -2.715 -4.629 -7.174 1.00 88.06 83 VAL A CA 1
ATOM 610 C C . VAL A 1 83 ? -1.903 -5.926 -7.242 1.00 88.06 83 VAL A C 1
ATOM 612 O O . VAL A 1 83 ? -1.130 -6.111 -8.181 1.00 88.06 83 VAL A O 1
ATOM 615 N N . ILE A 1 84 ? -2.093 -6.847 -6.293 1.00 86.25 84 ILE A N 1
ATOM 616 C CA . ILE A 1 84 ? -1.417 -8.152 -6.291 1.00 86.25 84 ILE A CA 1
ATOM 617 C C . ILE A 1 84 ? -1.861 -8.990 -7.496 1.00 86.25 84 ILE A C 1
ATOM 619 O O . ILE A 1 84 ? -1.015 -9.566 -8.178 1.00 86.25 84 ILE A O 1
ATOM 623 N N . ALA A 1 85 ? -3.162 -9.034 -7.792 1.00 86.12 85 ALA A N 1
ATOM 624 C CA . ALA A 1 85 ? -3.697 -9.753 -8.945 1.00 86.12 85 ALA A CA 1
ATOM 625 C C . ALA A 1 85 ? -3.147 -9.190 -10.265 1.00 86.12 85 ALA A C 1
ATOM 627 O O . ALA A 1 85 ? -2.683 -9.951 -11.113 1.00 86.12 85 ALA A O 1
ATOM 628 N N . MET A 1 86 ? -3.118 -7.860 -1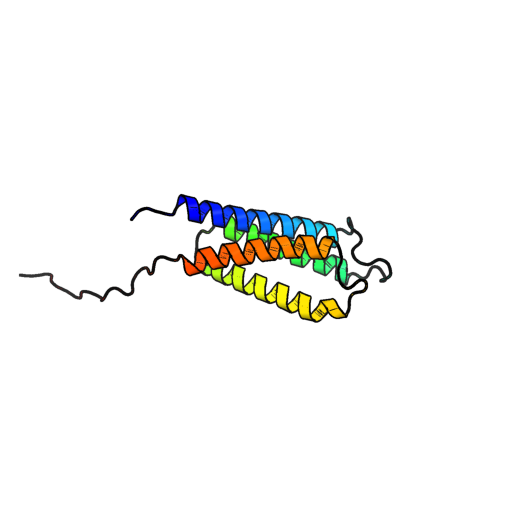0.404 1.00 82.88 86 MET A N 1
ATOM 629 C CA . MET A 1 86 ? -2.512 -7.187 -11.553 1.00 82.88 86 MET A CA 1
ATOM 630 C C . MET A 1 86 ? -1.024 -7.526 -11.678 1.00 82.88 86 MET A C 1
ATOM 632 O O . MET A 1 86 ? -0.562 -7.841 -12.771 1.00 82.88 86 MET A O 1
ATOM 636 N N . TYR A 1 87 ? -0.273 -7.522 -10.571 1.00 78.06 87 TYR A N 1
ATOM 637 C CA . TYR A 1 87 ? 1.127 -7.936 -10.591 1.00 78.06 87 TYR A CA 1
ATOM 638 C C . TYR A 1 87 ? 1.269 -9.372 -11.102 1.00 78.06 87 TYR A C 1
ATOM 640 O O . TYR A 1 87 ? 2.090 -9.616 -11.974 1.00 78.06 87 TYR A O 1
ATOM 648 N N . VAL A 1 88 ? 0.485 -10.325 -10.588 1.00 81.94 88 VAL A N 1
ATOM 649 C CA . VAL A 1 88 ? 0.565 -11.736 -11.009 1.00 81.94 88 VAL A CA 1
ATOM 650 C C . VAL A 1 88 ? 0.242 -11.898 -12.497 1.00 81.94 88 VAL A C 1
ATOM 652 O O . VAL A 1 88 ? 0.884 -12.704 -13.162 1.00 81.94 88 VAL A O 1
ATOM 655 N N . ALA A 1 89 ? -0.694 -11.112 -13.033 1.00 81.19 89 ALA A N 1
ATOM 656 C CA . ALA A 1 89 ? -1.037 -11.138 -14.454 1.00 81.19 89 ALA A CA 1
ATOM 657 C C . ALA A 1 89 ? 0.088 -10.601 -15.361 1.00 81.19 89 ALA A C 1
ATOM 659 O O . ALA A 1 89 ? 0.285 -11.113 -16.461 1.00 81.19 89 ALA A O 1
ATOM 660 N N . VAL A 1 90 ? 0.826 -9.582 -14.907 1.00 72.00 90 VAL A N 1
ATOM 661 C CA . VAL A 1 90 ? 1.853 -8.889 -15.710 1.00 72.00 90 VAL A CA 1
ATOM 662 C C . VAL A 1 90 ? 3.265 -9.434 -15.464 1.00 72.00 90 VAL A C 1
ATOM 664 O O . VAL A 1 90 ? 4.121 -9.337 -16.336 1.00 72.00 90 VAL A O 1
ATOM 667 N N . ALA A 1 91 ? 3.535 -10.036 -14.305 1.00 69.88 91 ALA A N 1
ATOM 668 C CA . ALA A 1 91 ? 4.864 -10.525 -13.930 1.00 69.88 91 ALA A CA 1
ATOM 669 C C . ALA A 1 91 ? 5.507 -11.499 -14.936 1.00 69.88 91 ALA A C 1
ATOM 671 O O . ALA A 1 91 ? 6.704 -11.352 -15.169 1.00 69.88 91 ALA A O 1
ATOM 672 N N . PRO A 1 92 ? 4.776 -12.434 -15.583 1.00 69.19 92 PRO A N 1
ATOM 673 C CA . PRO A 1 92 ? 5.360 -13.318 -16.597 1.00 69.19 92 PRO A CA 1
ATOM 674 C C . PRO A 1 92 ? 5.869 -12.595 -17.852 1.00 69.19 92 PRO A C 1
ATOM 676 O O . PRO A 1 92 ? 6.568 -13.199 -18.655 1.00 69.19 92 PRO A O 1
ATOM 679 N N . GLN A 1 93 ? 5.490 -11.328 -18.043 1.00 68.56 93 GLN A N 1
ATOM 680 C CA . GLN A 1 93 ? 5.862 -10.505 -19.197 1.00 68.56 93 GLN A CA 1
ATOM 681 C C . GLN A 1 93 ? 7.110 -9.645 -18.926 1.00 68.56 93 GLN A C 1
ATOM 683 O O . GLN A 1 93 ? 7.520 -8.885 -19.798 1.00 68.56 93 GLN A O 1
ATOM 688 N N . ARG A 1 94 ? 7.689 -9.716 -17.717 1.00 64.69 94 ARG A N 1
ATOM 689 C CA . ARG A 1 94 ? 8.870 -8.941 -17.310 1.00 64.69 94 ARG A CA 1
ATOM 690 C C . ARG A 1 94 ? 10.132 -9.792 -17.358 1.00 64.69 94 ARG A C 1
ATOM 692 O O . ARG A 1 94 ? 10.105 -10.946 -16.937 1.00 64.69 94 ARG A O 1
ATOM 699 N N . ASP A 1 95 ? 11.231 -9.183 -17.793 1.00 58.69 95 ASP A N 1
ATOM 700 C CA . ASP A 1 95 ? 12.563 -9.785 -17.773 1.00 58.69 95 ASP A CA 1
ATOM 701 C C . ASP A 1 95 ? 13.564 -8.786 -17.144 1.00 58.69 95 ASP A C 1
ATOM 703 O O . ASP A 1 95 ? 13.759 -7.702 -17.702 1.00 58.69 95 ASP A O 1
ATOM 707 N N . PRO A 1 96 ? 14.148 -9.074 -15.963 1.00 64.94 96 PRO A N 1
ATOM 708 C CA . PRO A 1 96 ? 13.960 -10.282 -15.167 1.00 64.94 96 PRO A CA 1
ATOM 709 C C . PRO A 1 96 ? 12.559 -10.357 -14.521 1.00 64.94 96 PRO A C 1
ATOM 711 O O . PRO A 1 96 ? 11.966 -9.330 -14.185 1.00 64.94 96 PRO A O 1
ATOM 714 N N . PRO A 1 97 ? 12.030 -11.564 -14.244 1.00 60.12 97 PRO A N 1
ATOM 715 C CA . PRO A 1 97 ? 10.689 -11.725 -13.666 1.00 60.12 97 PRO A CA 1
ATOM 716 C C . PRO A 1 97 ? 10.541 -11.116 -12.261 1.00 60.12 97 PRO A C 1
ATOM 718 O O . PRO A 1 97 ? 9.436 -10.797 -11.811 1.00 60.12 97 PRO A O 1
ATOM 721 N N . VAL A 1 98 ? 11.657 -10.997 -11.531 1.00 60.97 98 VAL A N 1
ATOM 722 C CA . VAL A 1 98 ? 11.700 -10.508 -10.152 1.00 60.97 98 VAL A CA 1
ATOM 723 C C . VAL A 1 98 ? 12.853 -9.531 -9.983 1.00 60.97 98 VAL A C 1
ATOM 725 O O . VAL A 1 98 ? 14.021 -9.905 -10.015 1.00 60.97 98 VAL A O 1
ATOM 728 N N . GLU A 1 99 ? 12.504 -8.279 -9.725 1.00 74.38 99 GLU A N 1
ATOM 729 C CA . GLU A 1 99 ? 13.456 -7.219 -9.415 1.00 74.38 99 GLU A CA 1
ATOM 730 C C . GLU A 1 99 ? 13.442 -6.891 -7.921 1.00 74.38 99 GLU A C 1
ATOM 732 O O . GLU A 1 99 ? 12.408 -6.999 -7.250 1.00 74.38 99 GLU A O 1
ATOM 737 N N . VAL A 1 100 ? 14.574 -6.405 -7.404 1.00 80.94 100 VAL A N 1
ATOM 738 C CA . VAL A 1 100 ? 14.726 -5.989 -5.997 1.00 80.94 100 VAL A CA 1
ATOM 739 C C . VAL A 1 100 ? 13.653 -4.968 -5.600 1.00 80.94 100 VAL A C 1
ATOM 741 O O . VAL A 1 100 ? 13.032 -5.094 -4.544 1.00 80.94 100 VAL A O 1
ATOM 744 N N . TRP A 1 101 ? 13.362 -4.002 -6.472 1.00 79.38 101 TRP A N 1
ATOM 745 C CA . TRP A 1 101 ? 12.339 -2.978 -6.241 1.00 79.38 101 TRP A CA 1
ATOM 746 C C . TRP A 1 101 ? 10.930 -3.564 -6.178 1.00 79.38 101 TRP A C 1
ATOM 748 O O . TRP A 1 101 ? 10.151 -3.221 -5.288 1.00 79.38 101 TRP A O 1
ATOM 758 N N . GLY A 1 102 ? 10.623 -4.514 -7.066 1.00 80.31 102 GLY A N 1
ATOM 759 C CA . GLY A 1 102 ? 9.366 -5.257 -7.043 1.00 80.31 102 GLY A CA 1
ATOM 760 C C . GLY A 1 102 ? 9.183 -6.060 -5.752 1.00 80.31 102 GLY A C 1
ATOM 761 O O . GLY A 1 102 ? 8.085 -6.083 -5.194 1.00 80.31 102 GLY A O 1
ATOM 762 N N . LEU A 1 103 ? 10.252 -6.668 -5.230 1.00 84.75 103 LEU A N 1
ATOM 763 C CA . LEU A 1 103 ? 10.230 -7.375 -3.945 1.00 84.75 103 LEU A CA 1
ATOM 764 C C . LEU A 1 103 ? 9.990 -6.431 -2.763 1.00 84.75 103 LEU A C 1
ATOM 766 O O . LEU A 1 103 ? 9.169 -6.744 -1.901 1.00 84.75 103 LEU A O 1
ATOM 770 N N . LEU A 1 104 ? 10.650 -5.270 -2.732 1.00 88.75 104 LEU A N 1
ATOM 771 C CA . LEU A 1 104 ? 10.451 -4.267 -1.680 1.00 88.75 104 LEU A CA 1
ATOM 772 C C . LEU A 1 104 ? 9.010 -3.748 -1.662 1.00 88.75 104 LEU A C 1
ATOM 774 O O . LEU A 1 104 ? 8.375 -3.714 -0.608 1.00 88.75 104 LEU A O 1
ATOM 778 N N . ILE A 1 105 ? 8.462 -3.424 -2.836 1.00 88.19 105 ILE A N 1
ATOM 779 C CA . ILE A 1 105 ? 7.064 -3.005 -2.977 1.00 88.19 105 ILE A CA 1
ATOM 780 C C . ILE A 1 105 ? 6.124 -4.099 -2.455 1.00 88.19 105 ILE A C 1
ATOM 782 O O . ILE A 1 105 ? 5.216 -3.810 -1.675 1.00 88.19 105 ILE A O 1
ATOM 786 N N . LYS A 1 106 ? 6.357 -5.365 -2.817 1.00 89.00 106 LYS A N 1
ATOM 787 C CA . LYS A 1 106 ? 5.554 -6.491 -2.323 1.00 89.00 106 LYS A CA 1
ATOM 788 C C . LYS A 1 106 ? 5.645 -6.672 -0.816 1.00 89.00 106 LYS A C 1
ATOM 790 O O . LYS A 1 106 ? 4.626 -6.941 -0.186 1.00 89.00 106 LYS A O 1
ATOM 795 N N . ALA A 1 107 ? 6.826 -6.513 -0.226 1.00 92.12 107 ALA A N 1
ATOM 796 C CA . ALA A 1 107 ? 6.985 -6.581 1.221 1.00 92.12 107 ALA A CA 1
ATOM 797 C C . ALA A 1 107 ? 6.101 -5.529 1.912 1.00 92.12 107 ALA A C 1
ATOM 799 O O . ALA A 1 107 ? 5.365 -5.856 2.845 1.00 92.12 107 ALA A O 1
ATOM 800 N N . CYS A 1 108 ? 6.077 -4.296 1.394 1.00 92.75 108 CYS A N 1
ATOM 801 C CA . CYS A 1 108 ? 5.156 -3.265 1.868 1.00 92.75 108 CYS A CA 1
ATOM 802 C C . CYS A 1 108 ? 3.686 -3.679 1.688 1.00 92.75 108 CYS A C 1
ATOM 804 O O . CYS A 1 108 ? 2.908 -3.570 2.634 1.00 92.75 108 CYS A O 1
ATOM 806 N N . GLN A 1 109 ? 3.302 -4.200 0.518 1.00 92.62 109 GLN A N 1
ATOM 807 C CA . GLN A 1 109 ? 1.930 -4.653 0.238 1.00 92.62 109 GLN A CA 1
ATOM 808 C C . GLN A 1 109 ? 1.463 -5.751 1.200 1.00 92.62 109 GLN A C 1
ATOM 810 O O . GLN A 1 109 ? 0.348 -5.681 1.717 1.00 92.62 109 GLN A O 1
ATOM 815 N N . VAL A 1 110 ? 2.321 -6.728 1.510 1.00 93.75 110 VAL A N 1
ATOM 816 C CA . VAL A 1 110 ? 2.024 -7.790 2.484 1.00 93.75 110 VAL A CA 1
ATOM 817 C C . VAL A 1 110 ? 1.790 -7.203 3.875 1.00 93.75 110 VAL A C 1
ATOM 819 O O . VAL A 1 110 ? 0.826 -7.584 4.539 1.00 93.75 110 VAL A O 1
ATOM 822 N N . VAL A 1 111 ? 2.610 -6.241 4.308 1.00 95.62 111 VAL A N 1
ATOM 823 C CA . VAL A 1 111 ? 2.427 -5.557 5.600 1.00 95.62 111 VAL A CA 1
ATOM 824 C C . VAL A 1 111 ? 1.103 -4.790 5.641 1.00 95.62 111 VAL A C 1
ATOM 826 O O . VAL A 1 111 ? 0.376 -4.884 6.633 1.00 95.62 111 VAL A O 1
ATOM 829 N N . ILE A 1 112 ? 0.755 -4.073 4.566 1.00 94.25 112 ILE A N 1
ATOM 830 C CA . ILE A 1 112 ? -0.524 -3.355 4.456 1.00 94.25 112 ILE A CA 1
ATOM 831 C C . ILE A 1 112 ? -1.678 -4.351 4.549 1.00 94.25 112 ILE A C 1
ATOM 833 O O . ILE A 1 112 ? -2.552 -4.181 5.399 1.00 94.25 112 ILE A O 1
ATOM 837 N N . LEU A 1 113 ? -1.663 -5.401 3.721 1.00 94.31 113 LEU A N 1
ATOM 838 C CA . LEU A 1 113 ? -2.728 -6.399 3.640 1.00 94.31 113 LEU A CA 1
ATOM 839 C C . LEU A 1 11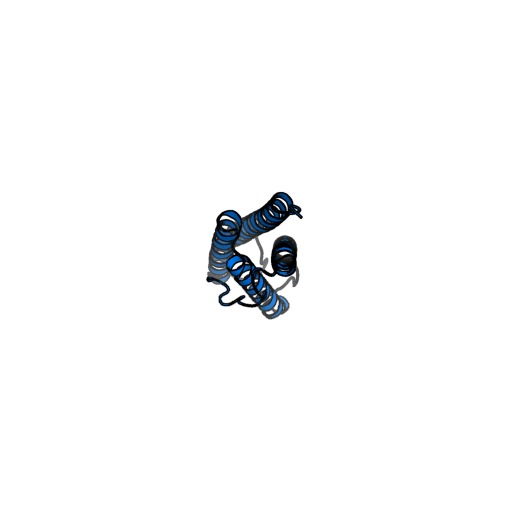3 ? -2.916 -7.133 4.972 1.00 94.31 113 LEU A C 1
ATOM 841 O O . LEU A 1 113 ? -4.045 -7.254 5.450 1.00 94.31 113 LEU A O 1
ATOM 845 N N . ALA A 1 114 ? -1.829 -7.566 5.612 1.00 94.38 114 ALA A N 1
ATOM 846 C CA . ALA A 1 114 ? -1.880 -8.188 6.930 1.00 94.38 114 ALA A CA 1
ATOM 847 C C . ALA A 1 114 ? -2.455 -7.223 7.977 1.00 94.38 114 ALA A C 1
ATOM 849 O O . ALA A 1 114 ? -3.349 -7.596 8.738 1.00 94.38 114 ALA A O 1
ATOM 850 N N . GLY A 1 115 ? -2.003 -5.965 7.981 1.00 92.62 115 GLY A N 1
ATOM 851 C CA . GLY A 1 115 ? -2.483 -4.935 8.897 1.00 92.62 115 GLY A CA 1
ATOM 852 C C . GLY A 1 115 ? -3.985 -4.684 8.765 1.00 92.62 115 GLY A C 1
ATOM 853 O O . GLY A 1 115 ? -4.711 -4.759 9.758 1.00 92.62 115 GLY A O 1
ATOM 854 N N . VAL A 1 116 ? -4.478 -4.447 7.547 1.00 92.81 116 VAL A N 1
ATOM 855 C CA . VAL A 1 116 ? -5.910 -4.191 7.311 1.00 92.81 116 VAL A CA 1
ATOM 856 C C . VAL A 1 116 ? -6.765 -5.434 7.547 1.00 92.81 116 VAL A C 1
ATOM 858 O O . VAL A 1 116 ? -7.873 -5.309 8.061 1.00 92.81 116 VAL A O 1
ATOM 861 N N . THR A 1 117 ? -6.241 -6.633 7.281 1.00 93.38 117 THR A N 1
ATOM 862 C CA . THR A 1 117 ? -6.924 -7.898 7.594 1.00 93.38 117 THR A CA 1
ATOM 863 C C . THR A 1 117 ? -7.081 -8.072 9.101 1.00 93.38 117 THR A C 1
ATOM 865 O O . THR A 1 117 ? -8.180 -8.346 9.577 1.00 93.38 117 THR A O 1
ATOM 868 N N . ILE A 1 118 ? -6.023 -7.830 9.882 1.00 92.00 118 ILE A N 1
ATOM 869 C CA . ILE A 1 118 ? -6.087 -7.857 11.350 1.00 92.00 118 ILE A CA 1
ATOM 870 C C . ILE A 1 118 ? -7.114 -6.840 11.863 1.00 92.00 118 ILE A C 1
ATOM 872 O O . ILE A 1 118 ? -7.894 -7.162 12.759 1.00 92.00 118 ILE A O 1
ATOM 876 N N . LEU A 1 119 ? -7.137 -5.629 11.299 1.00 89.69 119 LEU A N 1
ATOM 877 C CA . LEU A 1 119 ? -8.101 -4.590 11.670 1.00 89.69 119 LEU A CA 1
ATOM 878 C C . LEU A 1 119 ? -9.548 -5.004 11.357 1.00 89.69 119 LEU A C 1
ATOM 880 O O . LEU A 1 119 ? -10.435 -4.783 12.182 1.00 89.69 119 LEU A O 1
ATOM 884 N N . LEU A 1 120 ? -9.789 -5.634 10.205 1.00 90.12 120 LEU A N 1
ATOM 885 C CA . LEU A 1 120 ? -11.107 -6.137 9.811 1.00 90.12 120 LEU A CA 1
ATOM 886 C C . LEU A 1 120 ? -11.576 -7.297 10.700 1.00 90.12 120 LEU A C 1
ATOM 888 O O . LEU A 1 120 ? -12.714 -7.269 11.164 1.00 90.12 120 LEU A O 1
ATOM 892 N N . LEU A 1 121 ? -10.706 -8.270 10.986 1.00 90.12 121 LEU A N 1
ATOM 893 C CA . LEU A 1 121 ? -11.028 -9.439 11.816 1.00 90.12 121 LEU A CA 1
ATOM 894 C C . LEU A 1 121 ? -11.252 -9.080 13.287 1.00 90.12 121 LEU A C 1
ATOM 896 O O . LEU A 1 121 ? -12.044 -9.719 13.971 1.00 90.12 121 LEU A O 1
ATOM 900 N N . ARG A 1 122 ? -10.559 -8.052 13.785 1.00 85.25 122 ARG A N 1
ATOM 901 C CA . ARG A 1 122 ? -10.685 -7.575 15.169 1.00 85.25 122 ARG A CA 1
ATOM 902 C C . ARG A 1 122 ? -11.754 -6.498 15.341 1.00 85.25 122 ARG A C 1
ATOM 904 O O . ARG A 1 122 ? -11.756 -5.822 16.372 1.00 85.25 122 ARG A O 1
ATOM 911 N N . ARG A 1 123 ? -12.649 -6.305 14.364 1.00 69.62 123 ARG A N 1
ATOM 912 C CA . ARG A 1 123 ? -13.803 -5.426 14.566 1.00 69.62 123 ARG A CA 1
ATOM 913 C C . ARG A 1 123 ? -14.602 -5.913 15.781 1.00 69.62 123 ARG A C 1
ATOM 915 O O . ARG A 1 123 ? -14.960 -7.090 15.832 1.00 69.62 123 ARG A O 1
ATOM 922 N N . PRO A 1 124 ? -14.947 -5.020 16.721 1.00 57.81 124 PRO A N 1
ATOM 923 C CA . PRO A 1 124 ? -16.085 -5.267 17.585 1.00 57.81 124 PRO A CA 1
ATOM 924 C C . PRO A 1 124 ? -17.302 -5.499 16.682 1.00 57.81 124 PRO A C 1
ATOM 926 O O . PRO A 1 124 ? -17.555 -4.709 15.768 1.00 57.81 124 PRO A O 1
ATOM 929 N N . HIS A 1 125 ? -18.021 -6.600 16.894 1.00 52.34 125 HIS A N 1
ATOM 930 C CA . HIS A 1 125 ? -19.378 -6.755 16.378 1.00 52.34 125 HIS A CA 1
ATOM 931 C C . HIS A 1 125 ? -20.255 -5.707 17.075 1.00 52.34 125 HIS A C 1
ATOM 933 O O . HIS A 1 125 ? -20.914 -5.997 18.071 1.00 52.34 125 HIS A O 1
ATOM 939 N N . ASP A 1 126 ? -20.228 -4.467 16.598 1.00 54.12 126 ASP A N 1
ATOM 940 C CA . ASP A 1 126 ? -21.157 -3.453 17.068 1.00 54.12 126 ASP A CA 1
ATOM 941 C C . ASP A 1 126 ? -22.519 -3.710 16.398 1.00 54.12 126 ASP A C 1
ATOM 943 O O . ASP A 1 126 ? -22.690 -3.507 15.197 1.00 54.12 126 ASP A O 1
ATOM 947 N N . ALA A 1 127 ? -23.463 -4.171 17.229 1.00 49.38 127 ALA A N 1
ATOM 948 C CA . ALA A 1 127 ? -24.919 -4.203 17.043 1.00 49.38 127 ALA A CA 1
ATOM 949 C C . ALA A 1 127 ? -25.540 -5.296 16.142 1.00 49.38 127 ALA A C 1
ATOM 951 O O . ALA A 1 127 ? -26.236 -5.017 15.172 1.00 49.38 127 ALA A O 1
ATOM 952 N N . GLY A 1 128 ? -25.400 -6.554 16.571 1.00 41.31 128 GLY A N 1
ATOM 953 C CA . GLY A 1 128 ? -26.404 -7.611 16.352 1.00 41.31 128 GLY A CA 1
ATOM 954 C C . GLY A 1 128 ? -27.187 -7.970 17.627 1.00 41.31 128 GLY A C 1
ATOM 955 O O . GLY A 1 128 ? -27.774 -9.044 17.705 1.00 41.31 128 GLY A O 1
ATOM 956 N N . GLY A 1 129 ? -27.144 -7.121 18.661 1.00 42.44 129 GLY A N 1
ATOM 957 C CA . GLY A 1 129 ? -27.963 -7.302 19.860 1.00 42.44 129 GLY A CA 1
ATOM 958 C C . GLY A 1 129 ? -29.418 -6.957 19.537 1.00 42.44 129 GLY A C 1
ATOM 959 O O . GLY A 1 129 ? -29.637 -5.940 18.874 1.00 42.44 129 GLY A O 1
ATOM 960 N N . PRO A 1 130 ? -30.398 -7.784 19.946 1.00 47.94 130 PRO A N 1
ATOM 961 C CA . PRO A 1 130 ? -31.789 -7.605 19.567 1.00 47.94 130 PRO A CA 1
ATOM 962 C C . PRO A 1 130 ? -32.234 -6.194 19.916 1.00 47.94 130 PRO A C 1
ATOM 964 O O . PRO A 1 130 ? -31.932 -5.682 20.996 1.00 47.94 130 PRO A O 1
ATOM 967 N N . VAL A 1 131 ? -32.960 -5.581 18.984 1.00 57.66 131 VAL A N 1
ATOM 968 C CA . VAL A 1 131 ? -33.794 -4.420 19.256 1.00 57.66 131 VAL A CA 1
ATOM 969 C C . VAL A 1 131 ? -34.695 -4.819 20.423 1.00 57.66 131 VAL A C 1
ATOM 971 O O . VAL A 1 131 ? -35.725 -5.460 20.232 1.00 57.66 131 VAL A O 1
ATOM 974 N N . ALA A 1 132 ? -34.281 -4.491 21.646 1.00 53.41 132 ALA A N 1
ATOM 975 C CA . ALA A 1 132 ? -35.137 -4.510 22.815 1.00 53.41 132 ALA A CA 1
ATOM 976 C C . ALA A 1 132 ? -36.110 -3.350 22.618 1.00 53.41 132 ALA A C 1
ATOM 978 O O . ALA A 1 132 ? -35.938 -2.241 23.125 1.00 53.41 132 ALA A O 1
ATOM 979 N N . LEU A 1 133 ? -37.094 -3.602 21.755 1.00 60.44 133 LEU A N 1
ATOM 980 C CA . LEU A 1 133 ? -38.288 -2.806 21.645 1.00 60.44 133 LEU A CA 1
ATOM 981 C C . LEU A 1 133 ? -38.885 -2.742 23.049 1.00 60.44 133 LEU A C 1
ATOM 983 O O . LEU A 1 133 ? -39.349 -3.731 23.600 1.00 60.44 133 LEU A O 1
ATOM 987 N N . HIS A 1 134 ? -38.892 -1.527 23.580 1.00 57.97 134 HIS A N 1
ATOM 988 C CA . HIS A 1 134 ? -40.073 -1.014 24.247 1.00 57.97 134 HIS A CA 1
ATOM 989 C C . HIS A 1 134 ? -40.487 -1.735 25.542 1.00 57.97 134 HIS A C 1
ATOM 991 O O . HIS A 1 134 ? -41.537 -2.360 25.620 1.00 57.97 134 HIS A O 1
ATOM 997 N N . GLN A 1 135 ? -39.737 -1.508 26.620 1.00 52.31 135 GLN A N 1
ATOM 998 C CA . GLN A 1 135 ? -40.357 -1.409 27.945 1.00 52.31 135 GLN A CA 1
ATOM 999 C C . GLN A 1 135 ? -40.099 -0.021 28.528 1.00 52.31 135 GLN A C 1
ATOM 1001 O O . GLN A 1 135 ? -39.249 0.202 29.384 1.00 52.31 135 GLN A O 1
ATOM 1006 N N . ARG A 1 136 ? -40.847 0.950 27.996 1.00 64.19 136 ARG A N 1
ATOM 1007 C CA . ARG A 1 136 ? -41.252 2.136 28.749 1.00 64.19 136 ARG A CA 1
ATOM 1008 C C . ARG A 1 136 ? -42.717 1.947 29.133 1.00 64.19 136 ARG A C 1
ATOM 1010 O O . ARG A 1 136 ? -43.522 1.684 28.246 1.00 64.19 136 ARG A O 1
ATOM 1017 N N . ARG A 1 137 ? -43.016 2.260 30.400 1.00 61.66 137 ARG A N 1
ATOM 1018 C CA . ARG A 1 137 ? -44.333 2.298 31.068 1.00 61.66 137 ARG A CA 1
ATOM 1019 C C . ARG A 1 137 ? -44.798 0.898 31.489 1.00 61.66 137 ARG A C 1
ATOM 1021 O O . ARG A 1 137 ? -44.799 -0.007 30.669 1.00 61.66 137 ARG A O 1
ATOM 1028 N N . ILE A 1 138 ? -45.140 0.657 32.752 1.00 62.06 138 ILE A N 1
ATOM 1029 C CA . ILE A 1 138 ? -45.909 1.496 33.689 1.00 62.06 138 ILE A CA 1
ATOM 1030 C C . ILE A 1 138 ? -45.329 1.353 35.096 1.00 62.06 138 ILE A C 1
ATOM 1032 O O . ILE A 1 138 ? -44.989 0.205 35.454 1.00 62.06 138 ILE A O 1
#

Foldseek 3Di:
DPPDPVVLLVLLLQLLVLLLVLLVLLQCQLVVVDDPADDDDPDNVSNCRSNVSSVVSNVLSCCSNVDLDLVSLVVQLVVLVVVVVVLVVCLVVGVVSDDPSNVSSVVSSVSNNVSSVVSNVPDDPPDPPDPPPDDDDD